Protein AF-A0A1X7CQM6-F1 (afdb_monomer_lite)

Sequence (55 aa):
MASAASYMCLPDAERIPEMGPAERATGKIVLDVPAKTGTLVYAPGFVDQAWEWKL

Structure (mmCIF, N/CA/C/O backbone):
data_AF-A0A1X7CQM6-F1
#
_entry.id   AF-A0A1X7CQM6-F1
#
loop_
_atom_site.group_PDB
_atom_site.id
_atom_site.type_symbol
_atom_site.label_atom_id
_atom_site.label_alt_id
_atom_site.label_comp_id
_atom_site.label_asym_id
_atom_site.label_entity_id
_atom_site.label_seq_id
_atom_site.pdbx_PDB_ins_code
_atom_site.Cartn_x
_atom_site.Cartn_y
_atom_site.Cartn_z
_atom_site.occupancy
_atom_site.B_iso_or_equiv
_atom_site.auth_seq_id
_atom_site.auth_comp_id
_atom_site.auth_asym_id
_atom_site.auth_atom_id
_atom_site.pdbx_PDB_model_num
ATOM 1 N N . MET A 1 1 ? -8.693 -6.585 0.001 1.00 43.22 1 MET A N 1
ATOM 2 C CA . MET A 1 1 ? -9.411 -6.105 -1.198 1.00 43.22 1 MET A CA 1
ATOM 3 C C . MET A 1 1 ? -9.932 -4.715 -0.856 1.00 43.22 1 MET A C 1
ATOM 5 O O . MET A 1 1 ? -10.860 -4.622 -0.065 1.00 43.22 1 MET A O 1
ATOM 9 N N . ALA A 1 2 ? -9.270 -3.642 -1.308 1.00 50.03 2 ALA A N 1
ATOM 10 C CA . ALA A 1 2 ? -9.881 -2.313 -1.235 1.00 50.03 2 ALA A CA 1
ATOM 11 C C . ALA A 1 2 ? -11.185 -2.389 -2.040 1.00 50.03 2 ALA A C 1
ATOM 13 O O . ALA A 1 2 ? -11.187 -2.964 -3.132 1.00 50.03 2 ALA A O 1
ATOM 14 N N . SER A 1 3 ? -12.305 -1.951 -1.470 1.00 50.75 3 SER A N 1
ATOM 15 C CA . SER A 1 3 ? -13.583 -2.043 -2.168 1.00 50.75 3 SER A CA 1
ATOM 16 C C . SER A 1 3 ? -13.490 -1.216 -3.451 1.00 50.75 3 SER A C 1
ATOM 18 O O . SER A 1 3 ? -13.038 -0.075 -3.430 1.00 50.75 3 SER A O 1
ATOM 20 N N . ALA A 1 4 ? -13.921 -1.770 -4.587 1.00 58.03 4 ALA A N 1
ATOM 21 C CA . ALA A 1 4 ? -13.958 -1.034 -5.856 1.00 58.03 4 ALA A CA 1
ATOM 22 C C . ALA A 1 4 ? -14.720 0.306 -5.736 1.00 58.03 4 ALA A C 1
ATOM 24 O O . ALA A 1 4 ? -14.473 1.238 -6.494 1.00 58.03 4 ALA A O 1
ATOM 25 N N . ALA A 1 5 ? -15.599 0.416 -4.735 1.00 58.31 5 ALA A N 1
ATOM 26 C CA . ALA A 1 5 ? -16.337 1.621 -4.389 1.00 58.31 5 ALA A CA 1
ATOM 27 C C . ALA A 1 5 ? -15.455 2.817 -3.976 1.00 58.31 5 ALA A C 1
ATOM 29 O O . ALA A 1 5 ? -15.846 3.945 -4.248 1.00 58.31 5 ALA A O 1
ATOM 30 N N . SER A 1 6 ? -14.282 2.618 -3.358 1.00 59.72 6 SER A N 1
ATOM 31 C CA . SER A 1 6 ? -13.402 3.735 -2.967 1.00 59.72 6 SER A CA 1
ATOM 32 C C . SER A 1 6 ? -12.428 4.169 -4.064 1.00 59.72 6 SER A C 1
ATOM 34 O O . SER A 1 6 ? -11.843 5.245 -3.963 1.00 59.72 6 SER A O 1
ATOM 36 N N . TYR A 1 7 ? -12.284 3.379 -5.133 1.00 59.88 7 TYR A N 1
ATOM 37 C CA . TYR A 1 7 ? -11.342 3.654 -6.224 1.00 59.88 7 TYR A CA 1
ATOM 38 C C . TYR A 1 7 ? -11.618 4.984 -6.941 1.00 59.88 7 TYR A C 1
ATOM 40 O O . TYR A 1 7 ? -10.694 5.626 -7.423 1.00 59.88 7 TYR A O 1
ATOM 48 N N . MET A 1 8 ? -12.883 5.413 -6.972 1.00 64.19 8 MET A N 1
ATOM 49 C CA . MET A 1 8 ? -13.321 6.671 -7.590 1.00 64.19 8 MET A CA 1
ATOM 50 C C . MET A 1 8 ? -13.441 7.833 -6.587 1.00 64.19 8 MET A C 1
ATOM 52 O O . MET A 1 8 ? -13.803 8.938 -6.980 1.00 64.19 8 MET A O 1
ATOM 56 N N . CYS A 1 9 ? -13.197 7.594 -5.293 1.00 70.81 9 CYS A N 1
ATOM 57 C CA . CYS A 1 9 ? -13.404 8.594 -4.238 1.00 70.81 9 CYS A CA 1
ATOM 58 C C . CYS A 1 9 ? -12.140 9.391 -3.898 1.00 70.81 9 CYS A C 1
ATOM 60 O O . CYS A 1 9 ? -12.232 10.415 -3.223 1.00 70.81 9 CYS A O 1
ATOM 62 N N . LEU A 1 10 ? -10.966 8.919 -4.323 1.00 73.44 10 LEU A N 1
ATOM 63 C CA . LEU A 1 10 ? -9.709 9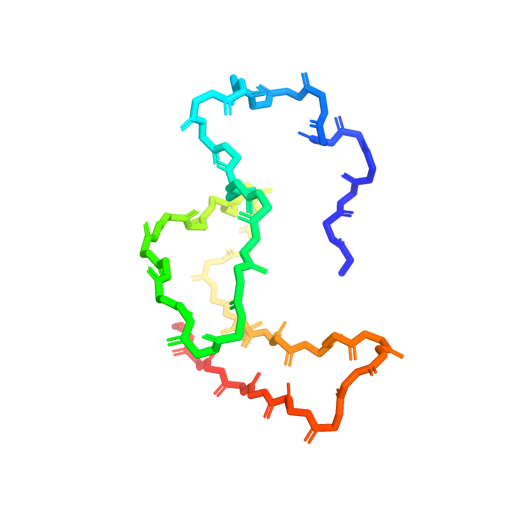.631 -4.129 1.00 73.44 10 LEU A CA 1
ATOM 64 C C . LEU A 1 10 ? -9.410 10.510 -5.351 1.00 73.44 10 LEU A C 1
ATOM 66 O O . LEU A 1 10 ? -9.615 10.055 -6.479 1.00 73.44 10 LEU A O 1
ATOM 70 N N . PRO A 1 11 ? -8.912 11.746 -5.157 1.00 77.12 11 PRO A N 1
ATOM 71 C CA . PRO A 1 11 ? -8.404 12.556 -6.258 1.00 77.12 11 PRO A CA 1
ATOM 72 C C . PRO A 1 11 ? -7.307 11.813 -7.024 1.00 77.12 11 PRO A C 1
ATOM 74 O O . PRO A 1 11 ? -6.506 11.104 -6.417 1.00 77.12 11 PRO A O 1
ATOM 77 N N . ASP A 1 12 ? -7.194 12.042 -8.334 1.00 76.12 12 ASP A N 1
ATOM 78 C CA . ASP A 1 12 ? -6.145 11.402 -9.142 1.00 76.12 12 ASP A CA 1
ATOM 79 C C . ASP A 1 12 ? -4.724 11.722 -8.643 1.00 76.12 12 ASP A C 1
ATOM 81 O O . ASP A 1 12 ? -3.821 10.907 -8.798 1.00 76.12 12 ASP A O 1
ATOM 85 N N . ALA A 1 13 ? -4.535 12.864 -7.973 1.00 78.75 13 ALA A N 1
ATOM 86 C CA . ALA A 1 13 ? -3.270 13.240 -7.338 1.00 78.75 13 ALA A CA 1
ATOM 87 C C . ALA A 1 13 ? -2.848 12.322 -6.171 1.00 78.75 13 ALA A C 1
ATOM 89 O O . ALA A 1 13 ? -1.674 12.290 -5.819 1.00 78.75 13 ALA A O 1
ATOM 90 N N . GLU A 1 14 ? -3.787 11.587 -5.569 1.00 77.25 14 GLU A N 1
ATOM 91 C CA . GLU A 1 14 ? -3.528 10.620 -4.489 1.00 77.25 14 GLU A CA 1
ATOM 92 C C . GLU A 1 14 ? -3.304 9.198 -5.036 1.00 77.25 14 GLU A C 1
ATOM 94 O O . GLU A 1 14 ? -3.072 8.254 -4.276 1.00 77.25 14 GLU A O 1
ATOM 99 N N . ARG A 1 15 ? -3.380 9.013 -6.361 1.00 76.25 15 ARG A N 1
ATOM 100 C CA . ARG A 1 15 ? -3.108 7.724 -6.996 1.00 76.25 15 ARG A CA 1
ATOM 101 C C . ARG A 1 15 ? -1.612 7.547 -7.168 1.00 76.25 15 ARG A C 1
ATOM 103 O O . ARG A 1 15 ? -0.896 8.462 -7.566 1.00 76.25 15 ARG A O 1
ATOM 110 N N . ILE A 1 16 ? -1.154 6.325 -6.923 1.00 77.94 16 ILE A N 1
ATOM 111 C CA . ILE A 1 16 ? 0.188 5.929 -7.334 1.00 77.94 16 ILE A CA 1
ATOM 112 C C . ILE A 1 16 ? 0.201 5.960 -8.873 1.00 77.94 16 ILE A C 1
ATOM 114 O O . ILE A 1 16 ? -0.673 5.326 -9.478 1.00 77.94 16 ILE A O 1
ATOM 118 N N . PRO A 1 17 ? 1.116 6.721 -9.502 1.00 76.00 17 PRO A N 1
ATOM 119 C CA . PRO A 1 17 ? 1.203 6.798 -10.955 1.00 76.00 17 PRO A CA 1
ATOM 120 C C . PRO A 1 17 ? 1.639 5.450 -11.539 1.00 76.00 17 PRO A C 1
ATOM 122 O O . PRO A 1 17 ? 1.981 4.517 -10.812 1.00 76.00 17 PRO A O 1
ATOM 125 N N . GLU A 1 18 ? 1.634 5.337 -12.864 1.00 80.94 18 GLU A N 1
ATOM 126 C CA . GLU A 1 18 ? 2.294 4.207 -13.513 1.00 80.94 18 GLU A CA 1
ATOM 127 C C . GLU A 1 18 ? 3.778 4.193 -13.115 1.00 80.94 18 GLU A C 1
ATOM 129 O O . GLU A 1 18 ? 4.452 5.218 -13.198 1.00 80.94 18 GLU A O 1
ATOM 134 N N . MET A 1 19 ? 4.252 3.046 -12.624 1.00 83.38 19 MET A N 1
ATOM 135 C CA . MET A 1 19 ? 5.595 2.887 -12.066 1.00 83.38 19 MET A CA 1
ATOM 136 C C . MET A 1 19 ? 6.472 2.088 -13.030 1.00 83.38 19 MET A C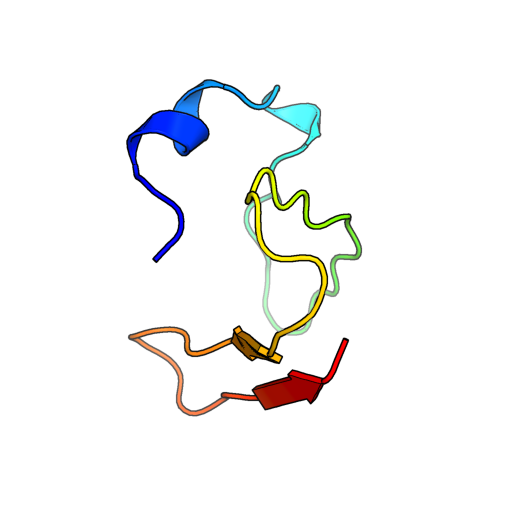 1
ATOM 138 O O . MET A 1 19 ? 6.092 0.999 -13.467 1.00 83.38 19 MET A O 1
ATOM 142 N N . GLY A 1 20 ? 7.668 2.597 -13.312 1.00 82.75 20 GLY A N 1
ATOM 143 C CA . GLY A 1 20 ? 8.708 1.888 -14.048 1.00 82.75 20 GLY A CA 1
ATOM 144 C C . GLY A 1 20 ? 9.472 0.860 -13.194 1.00 82.75 20 GLY A C 1
ATOM 145 O O . GLY A 1 20 ? 9.313 0.791 -11.969 1.00 82.75 20 GLY A O 1
ATOM 146 N N . PRO A 1 21 ? 10.344 0.040 -13.812 1.00 83.44 21 PRO A N 1
ATOM 147 C CA . PRO A 1 21 ? 11.168 -0.923 -13.087 1.00 83.44 21 PRO A CA 1
ATOM 148 C C . PRO A 1 21 ? 12.024 -0.266 -11.993 1.00 83.44 21 PRO A C 1
ATOM 150 O O . PRO A 1 21 ? 12.750 0.689 -12.252 1.00 83.44 21 PRO A O 1
ATOM 153 N N . ALA A 1 22 ? 11.973 -0.826 -10.780 1.00 84.38 22 ALA A N 1
ATOM 154 C CA . ALA A 1 22 ? 12.715 -0.377 -9.592 1.00 84.38 22 ALA A CA 1
ATOM 155 C C . ALA A 1 22 ? 12.409 1.052 -9.092 1.00 84.38 22 ALA A C 1
ATOM 157 O O . ALA A 1 22 ? 13.093 1.545 -8.188 1.00 84.38 22 ALA A O 1
ATOM 158 N N . GLU A 1 23 ? 11.371 1.704 -9.615 1.00 85.69 23 GLU A N 1
ATOM 159 C CA . GLU A 1 23 ? 10.907 2.983 -9.089 1.00 85.69 23 GLU A CA 1
ATOM 160 C C . GLU A 1 23 ? 10.243 2.819 -7.719 1.00 85.69 23 GLU A C 1
ATOM 162 O O . GLU A 1 23 ? 9.675 1.778 -7.377 1.00 85.69 23 GLU A O 1
ATOM 167 N N . ARG A 1 24 ? 10.336 3.867 -6.899 1.00 84.12 24 ARG A N 1
ATOM 168 C CA . ARG A 1 24 ? 9.816 3.875 -5.530 1.00 84.12 24 ARG A CA 1
ATOM 169 C C . ARG A 1 24 ? 8.741 4.938 -5.403 1.00 84.12 24 ARG A C 1
ATOM 171 O O . ARG A 1 24 ? 8.966 6.082 -5.783 1.00 84.12 24 ARG A O 1
ATOM 178 N N . ALA A 1 25 ? 7.617 4.564 -4.807 1.00 83.25 25 ALA A N 1
ATOM 179 C CA . ALA A 1 25 ? 6.567 5.489 -4.411 1.00 83.25 25 ALA A CA 1
ATOM 180 C C . ALA A 1 25 ? 6.357 5.416 -2.898 1.00 83.25 25 ALA A C 1
ATOM 182 O O . ALA A 1 25 ? 6.468 4.350 -2.289 1.00 83.25 25 ALA A O 1
ATOM 183 N N . THR A 1 26 ? 6.019 6.559 -2.310 1.00 83.88 26 THR A N 1
ATOM 184 C CA . THR A 1 26 ? 5.636 6.676 -0.903 1.00 83.88 26 THR A CA 1
ATOM 185 C C . THR A 1 26 ? 4.285 7.366 -0.851 1.00 83.88 26 THR A C 1
ATOM 187 O O . THR A 1 26 ? 4.060 8.340 -1.563 1.00 83.88 26 THR A O 1
ATOM 190 N N . GLY A 1 27 ? 3.390 6.875 -0.003 1.00 80.69 27 GLY A N 1
ATOM 191 C CA . GLY A 1 27 ? 2.044 7.416 0.118 1.00 80.69 27 GLY A CA 1
ATOM 192 C C . GLY A 1 27 ? 1.432 7.107 1.474 1.00 80.69 27 GLY A C 1
ATOM 193 O O . GLY A 1 27 ? 2.118 6.674 2.403 1.00 80.69 27 GLY A O 1
ATOM 194 N N . LYS A 1 28 ? 0.128 7.341 1.584 1.00 80.81 28 LYS A N 1
ATOM 195 C CA . LYS A 1 28 ? -0.657 7.065 2.788 1.00 80.81 28 LYS A CA 1
ATOM 196 C C . LYS A 1 28 ? -1.710 6.011 2.475 1.00 80.81 28 LYS A C 1
ATOM 198 O O . LYS A 1 28 ? -2.232 5.957 1.368 1.00 80.81 28 LYS A O 1
ATOM 203 N N . ILE A 1 29 ? -2.037 5.199 3.473 1.00 78.81 29 ILE A N 1
ATOM 204 C CA . ILE A 1 29 ? -3.161 4.262 3.423 1.00 78.81 29 ILE A CA 1
ATOM 205 C C . ILE A 1 29 ? -4.199 4.766 4.421 1.00 78.81 29 ILE A C 1
ATOM 207 O O . ILE A 1 29 ? -3.869 5.013 5.580 1.00 78.81 29 ILE A O 1
ATOM 211 N N . VAL A 1 30 ? -5.442 4.929 3.969 1.00 79.19 30 VAL A N 1
ATOM 212 C CA . VAL A 1 30 ? -6.567 5.353 4.811 1.00 79.19 30 VAL A CA 1
ATOM 213 C C . VAL A 1 30 ? -7.497 4.162 5.013 1.00 79.19 30 VAL A C 1
ATOM 215 O O . VAL A 1 30 ? -7.959 3.562 4.043 1.00 79.19 30 VAL A O 1
ATOM 218 N N . LEU A 1 31 ? -7.752 3.814 6.275 1.00 81.44 31 LEU A N 1
ATOM 219 C CA . LEU A 1 31 ? -8.642 2.725 6.673 1.00 81.44 31 LEU A CA 1
ATOM 220 C C . LEU A 1 31 ? -9.808 3.312 7.471 1.00 81.44 31 LEU A C 1
ATOM 222 O O . LEU A 1 31 ? -9.634 3.692 8.626 1.00 81.44 31 LEU A O 1
ATOM 226 N N . ASP A 1 32 ? -10.985 3.382 6.855 1.00 83.56 32 ASP A N 1
ATOM 227 C CA . ASP A 1 32 ? -12.229 3.734 7.544 1.00 83.56 32 ASP A CA 1
ATOM 228 C C . ASP A 1 32 ? -12.946 2.448 7.965 1.00 83.56 32 ASP A C 1
ATOM 230 O O . ASP A 1 32 ? -13.753 1.876 7.230 1.00 83.56 32 ASP A O 1
ATOM 234 N N . VAL A 1 33 ? -12.541 1.913 9.117 1.00 85.00 33 VAL A N 1
ATOM 235 C CA . VAL A 1 33 ? -13.085 0.679 9.688 1.00 85.00 33 VAL A CA 1
ATOM 236 C C . VAL A 1 33 ? -13.367 0.877 11.179 1.00 85.00 33 VAL A C 1
ATOM 238 O O . VAL A 1 33 ? -12.619 1.577 11.858 1.00 85.00 33 VAL A O 1
ATOM 241 N N . PRO A 1 34 ? -14.410 0.238 11.741 1.00 87.75 34 PRO A N 1
ATOM 242 C CA . PRO A 1 34 ? -14.734 0.378 13.164 1.00 87.75 34 PRO A CA 1
ATOM 243 C C . PRO A 1 34 ? -13.698 -0.285 14.089 1.00 87.75 34 PRO A C 1
ATOM 245 O O . PRO A 1 34 ? -13.639 0.021 15.282 1.00 87.75 34 PRO A O 1
ATOM 248 N N . ALA A 1 35 ? -12.896 -1.214 13.562 1.00 89.75 35 ALA A N 1
ATOM 249 C CA . ALA A 1 35 ? -11.851 -1.900 14.310 1.00 89.75 35 ALA A CA 1
ATOM 250 C C . ALA A 1 35 ? -10.671 -0.959 14.600 1.00 89.75 35 ALA A C 1
ATOM 252 O O . ALA A 1 35 ? -10.166 -0.287 13.708 1.00 89.75 35 ALA A O 1
ATOM 253 N N . LYS A 1 36 ? -10.203 -0.947 15.854 1.00 85.75 36 LYS A N 1
ATOM 254 C CA . LYS A 1 36 ? -9.061 -0.122 16.294 1.00 85.75 36 LYS A CA 1
ATOM 255 C C . LYS A 1 36 ? -7.706 -0.823 16.176 1.00 85.75 36 LYS A C 1
ATOM 257 O O . LYS A 1 36 ? -6.680 -0.174 16.332 1.00 85.75 36 LYS A O 1
ATOM 262 N N . THR A 1 37 ? -7.707 -2.134 15.958 1.00 90.38 37 THR A N 1
ATOM 263 C CA . THR A 1 37 ? -6.507 -2.965 15.827 1.00 90.38 37 THR A CA 1
ATOM 264 C C . THR A 1 37 ? -6.700 -3.963 14.697 1.00 90.38 37 THR A C 1
ATOM 266 O O . THR A 1 37 ? -7.828 -4.319 14.346 1.00 90.38 37 THR A O 1
ATOM 269 N N . GLY A 1 38 ? -5.592 -4.422 14.125 1.00 87.94 38 GLY A N 1
ATOM 270 C CA . GLY A 1 38 ? -5.627 -5.398 13.052 1.00 87.94 38 GLY A CA 1
ATOM 271 C C . GLY A 1 38 ? -4.272 -5.579 12.392 1.00 87.94 38 GLY A C 1
ATOM 272 O O . GLY A 1 38 ? -3.236 -5.151 12.900 1.00 87.94 38 GLY A O 1
ATOM 273 N N . THR A 1 39 ? -4.317 -6.214 11.232 1.00 89.62 39 THR A N 1
ATOM 274 C CA . THR A 1 39 ? -3.145 -6.515 10.426 1.00 89.62 39 THR A CA 1
ATOM 275 C C . THR A 1 39 ? -3.336 -5.927 9.036 1.00 89.62 39 THR A C 1
ATOM 277 O O . THR A 1 39 ? -4.341 -6.199 8.375 1.00 89.62 39 THR A O 1
ATOM 280 N N . LEU A 1 40 ? -2.359 -5.151 8.573 1.00 85.00 40 LEU A N 1
ATOM 281 C CA . LEU A 1 4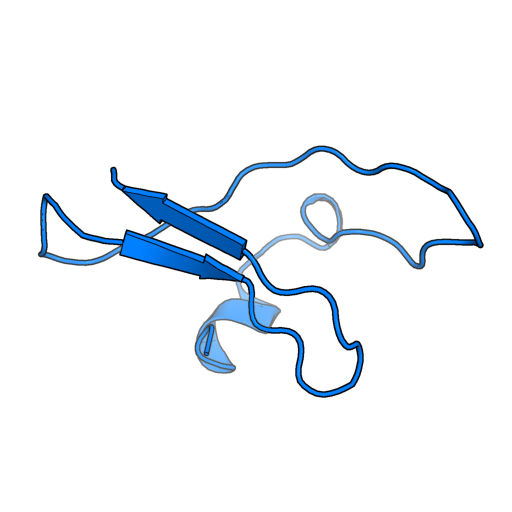0 ? -2.273 -4.731 7.183 1.00 85.00 40 LEU A CA 1
ATOM 282 C C . LEU A 1 40 ? -1.532 -5.808 6.382 1.00 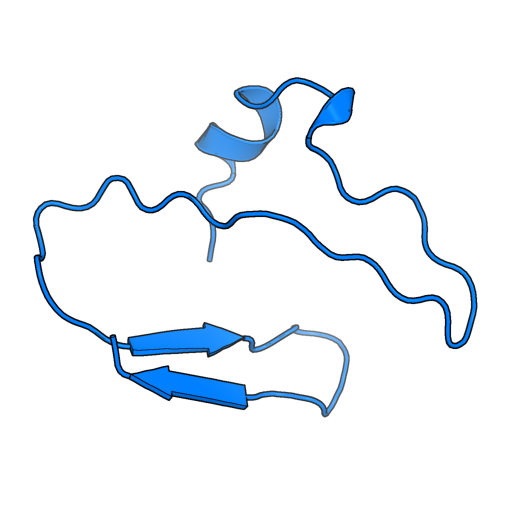85.00 40 LEU A C 1
ATOM 284 O O . LEU A 1 40 ? -0.371 -6.104 6.660 1.00 85.00 40 LEU A O 1
ATOM 288 N N . VAL A 1 41 ? -2.208 -6.376 5.385 1.00 83.81 41 VAL A N 1
ATOM 289 C CA . VAL A 1 41 ? -1.643 -7.392 4.487 1.00 83.81 41 VAL A CA 1
ATOM 290 C C . VAL A 1 41 ? -1.522 -6.811 3.085 1.00 83.81 41 VAL A C 1
ATOM 292 O O . VAL A 1 41 ? -2.522 -6.418 2.478 1.00 83.81 41 VAL A O 1
ATOM 295 N N . TYR A 1 42 ? -0.305 -6.801 2.554 1.00 82.38 42 TYR A N 1
ATOM 296 C CA . TYR A 1 42 ? -0.045 -6.561 1.142 1.00 82.38 42 TYR A CA 1
ATOM 297 C C . TYR A 1 42 ? 0.153 -7.906 0.444 1.00 82.38 42 TYR A C 1
ATOM 299 O O . TYR A 1 42 ? 1.143 -8.592 0.679 1.00 82.38 42 TYR A O 1
ATOM 307 N N . ALA A 1 43 ? -0.809 -8.287 -0.395 1.00 79.44 43 ALA A N 1
ATOM 308 C CA . ALA A 1 43 ? -0.815 -9.544 -1.142 1.00 79.44 43 ALA A CA 1
ATOM 309 C C . ALA A 1 43 ? -1.259 -9.278 -2.593 1.00 79.44 43 ALA A C 1
ATOM 311 O O . ALA A 1 43 ? -2.436 -9.444 -2.927 1.00 79.44 43 ALA A O 1
ATOM 312 N N . PRO A 1 44 ? -0.364 -8.757 -3.447 1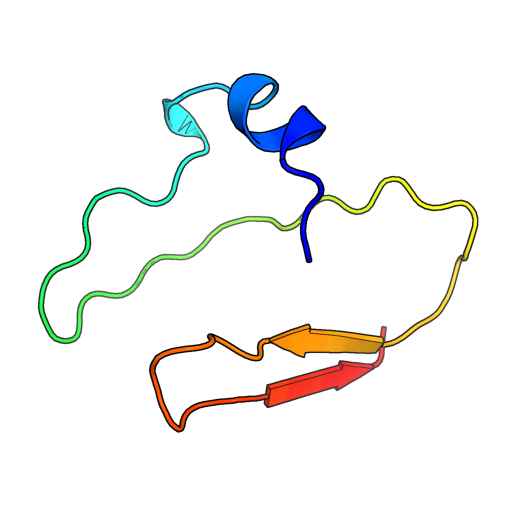.00 73.62 44 PRO A N 1
ATOM 313 C CA . PRO A 1 44 ? -0.680 -8.487 -4.844 1.00 73.62 44 PRO A CA 1
ATOM 314 C C . PRO A 1 44 ? -0.908 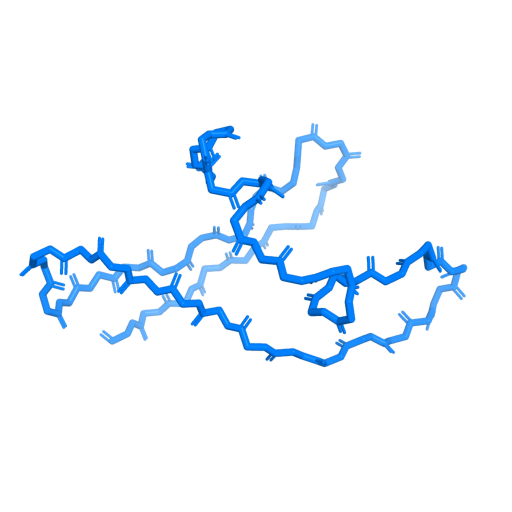-9.800 -5.609 1.00 73.62 44 PRO A C 1
ATOM 316 O O . PRO A 1 44 ? -0.129 -10.738 -5.502 1.00 73.62 44 PRO A O 1
ATOM 319 N N . GLY A 1 45 ? -1.976 -9.869 -6.408 1.00 67.38 45 GLY A N 1
ATOM 320 C CA . GLY A 1 45 ? -2.407 -11.120 -7.052 1.00 67.38 45 GLY A CA 1
ATOM 321 C C . GLY A 1 45 ? -1.515 -11.634 -8.190 1.00 67.38 45 GLY A C 1
ATOM 322 O O . GLY A 1 45 ? -1.754 -12.732 -8.679 1.00 67.38 45 GLY A O 1
ATOM 323 N N . PHE A 1 46 ? -0.522 -10.853 -8.626 1.00 64.62 46 PHE A N 1
ATOM 324 C CA . PHE A 1 46 ? 0.308 -11.152 -9.802 1.00 64.62 46 PHE A CA 1
ATOM 325 C C . PHE A 1 46 ? 1.820 -11.091 -9.538 1.00 64.62 46 PHE A C 1
ATOM 327 O O . PHE A 1 46 ? 2.597 -11.237 -10.478 1.00 64.62 46 PHE A O 1
ATOM 334 N N . VAL A 1 47 ? 2.256 -10.857 -8.294 1.00 64.12 47 VAL A N 1
ATOM 335 C CA . VAL A 1 47 ? 3.684 -10.887 -7.938 1.00 64.12 47 VAL A CA 1
ATOM 336 C C . VAL A 1 47 ? 3.899 -11.663 -6.642 1.00 64.12 47 VAL A C 1
ATOM 338 O O . VAL A 1 47 ? 3.161 -11.479 -5.676 1.00 64.12 47 VAL A O 1
ATOM 341 N N . ASP A 1 48 ? 4.953 -12.481 -6.600 1.00 63.84 48 ASP A N 1
ATOM 342 C CA . ASP A 1 48 ? 5.361 -13.272 -5.427 1.00 63.84 48 ASP A CA 1
ATOM 343 C C . ASP A 1 48 ? 6.106 -12.413 -4.385 1.00 63.84 48 ASP A C 1
ATOM 345 O O . ASP A 1 48 ? 7.196 -12.742 -3.918 1.00 63.84 48 ASP A O 1
ATOM 349 N N . GLN A 1 49 ? 5.538 -11.257 -4.041 1.00 65.56 49 GLN A N 1
ATOM 350 C CA . GLN A 1 49 ? 6.056 -10.361 -3.009 1.00 65.56 49 GLN A CA 1
ATOM 351 C C . GLN A 1 49 ? 4.900 -9.889 -2.131 1.00 65.56 49 GLN A C 1
ATOM 353 O O . GLN A 1 49 ? 4.216 -8.915 -2.443 1.00 65.56 49 GLN A O 1
ATOM 358 N N . ALA A 1 50 ? 4.686 -10.608 -1.031 1.00 72.19 50 ALA A N 1
ATOM 359 C CA . ALA A 1 50 ? 3.683 -10.291 -0.024 1.00 72.19 50 ALA A CA 1
ATOM 360 C C . ALA A 1 50 ? 4.351 -9.945 1.313 1.00 72.19 50 ALA A C 1
ATOM 362 O O . ALA A 1 50 ? 5.419 -10.466 1.637 1.00 72.19 50 ALA A O 1
ATOM 363 N N . TRP A 1 51 ? 3.719 -9.071 2.093 1.00 77.88 51 TRP A N 1
ATOM 364 C CA . TRP A 1 51 ? 4.171 -8.729 3.441 1.00 77.88 51 TRP A CA 1
ATOM 365 C C . TRP A 1 51 ? 2.993 -8.452 4.378 1.00 77.88 51 TRP A C 1
ATOM 367 O O . TRP A 1 51 ? 1.891 -8.104 3.948 1.00 77.88 51 TRP A O 1
ATOM 377 N N . GLU A 1 52 ? 3.248 -8.615 5.674 1.00 75.31 52 GLU A N 1
ATOM 378 C CA . GLU A 1 52 ? 2.281 -8.436 6.754 1.00 75.31 52 GLU A CA 1
ATOM 379 C C . GLU A 1 52 ? 2.842 -7.469 7.802 1.00 75.31 52 GLU A C 1
ATOM 381 O O . GLU A 1 52 ? 4.011 -7.570 8.182 1.00 75.31 52 GLU A O 1
ATOM 386 N N . TRP A 1 53 ? 2.009 -6.546 8.290 1.00 80.69 53 TRP A N 1
ATOM 387 C CA . TRP A 1 53 ? 2.370 -5.646 9.382 1.00 80.69 53 TRP A CA 1
ATOM 388 C C . TRP A 1 53 ? 1.236 -5.491 10.402 1.00 80.69 53 TRP A C 1
ATOM 390 O O . TRP A 1 53 ? 0.075 -5.289 10.043 1.00 80.69 53 TRP A O 1
ATOM 400 N N . LYS A 1 54 ? 1.585 -5.578 11.691 1.00 79.06 54 LYS A N 1
ATOM 401 C CA . LYS A 1 54 ? 0.662 -5.421 12.819 1.00 79.06 54 LYS A CA 1
ATOM 402 C C . LYS A 1 54 ? 0.570 -3.952 13.237 1.00 79.06 54 LYS A C 1
ATOM 404 O O . LYS A 1 54 ? 1.604 -3.339 13.503 1.00 79.06 54 LYS A O 1
ATOM 409 N N . LEU A 1 55 ? -0.659 -3.437 13.299 1.00 70.25 55 LEU A N 1
ATOM 410 C CA . LEU A 1 55 ? -0.984 -2.074 13.730 1.00 70.25 55 LEU A CA 1
ATOM 411 C C . LEU A 1 55 ? -1.209 -1.997 15.244 1.00 70.25 55 LEU A C 1
ATOM 413 O O . LEU A 1 55 ? -1.819 -2.943 15.804 1.00 70.25 55 LEU A O 1
#

Radius of gyration: 13.18 Å; chains: 1; bounding box: 29×26×30 Å

pLDDT: mean 75.74, std 10.73, range [43.22, 90.38]

Foldseek 3Di:
DPPPVCVVVDDPVQDDPDDDPPDDDDHDDDDPDPDPWDKDWDDDPPDPDIDIDTD

Secondary structure (DSSP, 8-state):
---GGGTTTS-GGGSPPP--TT-----------S-SS-EEEE--TTSS--EEEE-

Organism: NCBI:txid1049583